Protein AF-A0AAJ6VJX5-F1 (afdb_monomer_lite)

Sequence (100 aa):
MGYSKNIASVTVFFISAFFHEYLVSVPLKTFKIWAFMGMMGQIPLSVLSKYVERQWGARWGNIVVWASLIIGQPLCIMMYYHDYVVTHFGETLLEDYSVV

Foldseek 3Di:
DDDDPLVVVLVVLQVVLVVQQVVLCVVLVDNDCLSSVLSNVVSVLLVVLVVCCVVVNDVSSVVSVVVSVVCGNVVSSVVSVVVSCCVPVVVVVCVVVVVD

Organism: NCBI:txid326594

Secondary structure (DSSP, 8-state):
----HHHHHHHHHHHHHHHHHHHHHHHHT---SHHHHHHHHHHHHHHHHHHHHHHH-HHHHHHHHHHHHHHHHHHHHHHHHHHHHHHHHHHHHHHHHH--

pLDDT: mean 79.22, std 9.64, range [49.81, 91.19]

Structure (mmCIF, N/CA/C/O backbone):
data_AF-A0AAJ6VJX5-F1
#
_entry.id   AF-A0AAJ6VJX5-F1
#
loop_
_atom_site.group_PDB
_atom_site.id
_atom_site.type_symbol
_atom_site.label_atom_id
_atom_site.label_alt_id
_atom_site.label_comp_id
_atom_site.label_asym_id
_atom_site.label_entity_id
_atom_site.label_seq_id
_atom_site.pdbx_PDB_ins_code
_atom_site.Cartn_x
_atom_site.Cartn_y
_atom_site.Cartn_z
_atom_site.occupancy
_atom_site.B_iso_or_equiv
_atom_site.auth_seq_id
_atom_site.auth_comp_id
_atom_site.auth_asym_id
_atom_site.auth_atom_id
_atom_site.pdbx_PDB_model_num
ATOM 1 N N . MET A 1 1 ? -6.975 -15.951 -29.192 1.00 49.81 1 MET A N 1
ATOM 2 C CA . MET A 1 1 ? -7.812 -14.885 -28.602 1.00 49.81 1 MET A CA 1
ATOM 3 C C . MET A 1 1 ? -7.458 -14.807 -27.131 1.00 49.81 1 MET A C 1
ATOM 5 O O . MET A 1 1 ? -7.605 -15.808 -26.446 1.00 49.81 1 MET A O 1
ATOM 9 N N . GLY A 1 2 ? -6.885 -13.700 -26.671 1.00 71.94 2 GLY A N 1
ATOM 10 C CA . GLY A 1 2 ? -6.440 -13.562 -25.286 1.00 71.94 2 GLY A CA 1
ATOM 11 C C . GLY A 1 2 ? -6.537 -12.110 -24.852 1.00 71.94 2 GLY A C 1
ATOM 12 O O . GLY A 1 2 ? -6.281 -11.209 -25.651 1.00 71.94 2 GLY A O 1
ATOM 13 N N . TYR A 1 3 ? -6.952 -11.893 -23.607 1.00 74.19 3 TYR A N 1
ATOM 14 C CA . TYR A 1 3 ? -6.986 -10.568 -23.000 1.00 74.19 3 TYR A CA 1
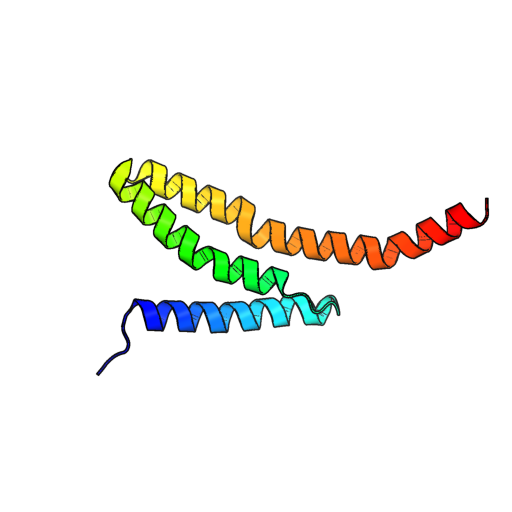ATOM 15 C C . TYR A 1 3 ? -5.579 -9.965 -22.941 1.00 74.19 3 TYR A C 1
ATOM 17 O O . TYR A 1 3 ? -4.584 -10.685 -22.826 1.00 74.19 3 TYR A O 1
ATOM 25 N N . SER A 1 4 ? -5.486 -8.632 -23.012 1.00 83.12 4 SER A N 1
ATOM 26 C CA . SER A 1 4 ? -4.196 -7.956 -22.874 1.00 83.12 4 SER A CA 1
ATOM 27 C C . SER A 1 4 ? -3.596 -8.263 -21.498 1.00 83.12 4 SER A C 1
ATOM 29 O O . SER A 1 4 ? -4.316 -8.358 -20.501 1.00 83.12 4 SER A O 1
ATOM 31 N N . LYS A 1 5 ? -2.267 -8.394 -21.427 1.00 81.75 5 LYS A N 1
ATOM 32 C CA . LYS A 1 5 ? -1.539 -8.666 -20.175 1.00 81.75 5 LYS A CA 1
ATOM 33 C C . LYS A 1 5 ? -1.913 -7.681 -19.059 1.00 81.75 5 LYS A C 1
ATOM 35 O O . LYS A 1 5 ? -1.988 -8.068 -17.898 1.00 81.75 5 LYS A O 1
ATOM 40 N N . ASN A 1 6 ? -2.190 -6.430 -19.425 1.00 82.50 6 ASN A N 1
ATOM 41 C CA . ASN A 1 6 ? -2.600 -5.392 -18.485 1.00 82.50 6 ASN A CA 1
ATOM 42 C C . ASN A 1 6 ? -4.012 -5.641 -17.954 1.00 82.50 6 ASN A C 1
ATOM 44 O O . ASN A 1 6 ? -4.210 -5.580 -16.747 1.00 82.50 6 ASN A O 1
ATOM 48 N N . ILE A 1 7 ? -4.967 -5.977 -18.828 1.00 85.94 7 ILE A N 1
ATOM 49 C CA . ILE A 1 7 ? -6.345 -6.286 -18.421 1.00 85.94 7 ILE A CA 1
ATOM 50 C C . ILE A 1 7 ? -6.351 -7.515 -17.509 1.00 85.94 7 ILE A C 1
ATOM 52 O O . ILE A 1 7 ? -6.901 -7.452 -16.418 1.00 85.94 7 ILE A O 1
ATOM 56 N N . ALA A 1 8 ? -5.657 -8.588 -17.898 1.00 87.44 8 ALA A N 1
ATOM 57 C CA . ALA A 1 8 ? -5.541 -9.791 -17.076 1.00 87.44 8 ALA A CA 1
ATOM 58 C C . ALA A 1 8 ? -4.920 -9.495 -15.698 1.00 87.44 8 ALA A C 1
ATOM 60 O O . ALA A 1 8 ? -5.433 -9.955 -14.681 1.00 87.44 8 ALA A O 1
ATOM 61 N N . SER A 1 9 ? -3.858 -8.683 -15.645 1.00 85.25 9 SER A N 1
ATOM 62 C CA . SER A 1 9 ? -3.231 -8.290 -14.380 1.00 85.25 9 SER A CA 1
ATOM 63 C C . SER A 1 9 ? -4.177 -7.468 -13.505 1.00 85.25 9 SER A C 1
ATOM 65 O O . SER A 1 9 ? -4.296 -7.755 -12.319 1.00 85.25 9 SER A O 1
ATOM 67 N N . VAL A 1 10 ? -4.868 -6.472 -14.066 1.00 87.00 10 VAL A N 1
ATOM 68 C CA . VAL A 1 10 ? -5.815 -5.640 -13.307 1.00 87.00 10 VAL A CA 1
ATOM 69 C C . VAL A 1 10 ? -6.967 -6.487 -12.769 1.00 87.00 10 VAL A C 1
ATOM 71 O O . VAL A 1 10 ? -7.306 -6.359 -11.598 1.00 87.00 10 VAL A O 1
ATOM 74 N N . THR A 1 11 ? -7.521 -7.399 -13.571 1.00 90.31 11 THR A N 1
ATOM 75 C CA . THR A 1 11 ? -8.600 -8.297 -13.135 1.00 90.31 11 THR A CA 1
ATOM 76 C C . THR A 1 11 ? -8.163 -9.212 -11.991 1.00 90.31 11 THR A C 1
ATOM 78 O O . THR A 1 11 ? -8.889 -9.339 -11.008 1.00 90.31 11 THR A O 1
ATOM 81 N N . VAL A 1 12 ? -6.975 -9.820 -12.073 1.00 90.06 12 VAL A N 1
ATOM 82 C CA . VAL A 1 12 ? -6.462 -10.694 -11.002 1.00 90.06 12 VAL A CA 1
ATOM 83 C C . VAL A 1 12 ? -6.225 -9.905 -9.713 1.00 90.06 12 VAL A C 1
ATOM 85 O O . VAL A 1 12 ? -6.622 -10.358 -8.640 1.00 90.06 12 VAL A O 1
ATOM 88 N N . PHE A 1 13 ? -5.634 -8.710 -9.807 1.00 89.25 13 PHE A N 1
ATOM 89 C CA . PHE A 1 13 ? -5.434 -7.849 -8.639 1.00 89.25 13 PHE A CA 1
ATOM 90 C C . PHE A 1 13 ? -6.755 -7.377 -8.032 1.00 89.25 13 PHE A C 1
ATOM 92 O O . PHE A 1 13 ? -6.880 -7.368 -6.813 1.00 89.25 13 PHE A O 1
ATOM 99 N N . PHE A 1 14 ? -7.749 -7.047 -8.855 1.00 90.19 14 PHE A N 1
ATOM 100 C CA . PHE A 1 14 ? -9.073 -6.649 -8.386 1.00 90.19 14 PHE A CA 1
ATOM 101 C C . PHE A 1 14 ? -9.766 -7.777 -7.609 1.00 90.19 14 PHE A C 1
ATOM 103 O O . PHE A 1 14 ? -10.242 -7.557 -6.496 1.00 90.19 14 PHE A O 1
ATOM 110 N N . ILE A 1 15 ? -9.774 -9.000 -8.155 1.00 91.19 15 ILE A N 1
ATOM 111 C CA . ILE A 1 15 ? -10.344 -10.172 -7.468 1.00 91.19 15 ILE A CA 1
ATOM 112 C C . ILE A 1 15 ? -9.590 -10.437 -6.157 1.00 91.19 15 ILE A C 1
ATOM 114 O O . ILE A 1 15 ? -10.208 -10.688 -5.125 1.00 91.19 15 ILE A O 1
ATOM 118 N N . SER A 1 16 ? -8.261 -10.330 -6.170 1.00 89.31 16 SER A N 1
ATOM 119 C CA . SER A 1 16 ? -7.437 -10.484 -4.968 1.00 89.31 16 SER A CA 1
ATOM 120 C C . SER A 1 16 ? -7.755 -9.420 -3.906 1.00 89.31 16 SER A C 1
ATOM 122 O O . SER A 1 16 ? -7.923 -9.750 -2.733 1.00 89.31 16 SER A O 1
ATOM 124 N N . ALA A 1 17 ? -7.908 -8.154 -4.309 1.00 87.06 17 ALA A N 1
ATOM 125 C CA . ALA A 1 17 ? -8.260 -7.046 -3.423 1.00 87.06 17 ALA A CA 1
ATOM 126 C C . ALA A 1 17 ? -9.624 -7.260 -2.755 1.00 87.06 17 ALA A C 1
ATOM 128 O O . ALA A 1 17 ? -9.757 -7.021 -1.556 1.00 87.06 17 ALA A O 1
ATOM 129 N N . PHE A 1 18 ? -10.602 -7.780 -3.503 1.00 88.38 18 PHE A N 1
ATOM 130 C CA . PHE A 1 18 ? -11.917 -8.135 -2.971 1.00 88.38 18 PHE A CA 1
ATOM 131 C C . PHE A 1 18 ? -11.823 -9.197 -1.866 1.00 88.38 18 PHE A C 1
ATOM 133 O O . PHE A 1 18 ? -12.357 -9.007 -0.775 1.00 88.38 18 PHE A O 1
ATOM 140 N N . PHE A 1 19 ? -11.099 -10.296 -2.108 1.00 88.25 19 PHE A N 1
ATOM 141 C CA . PHE A 1 19 ? -10.912 -11.329 -1.085 1.00 88.25 19 PHE A CA 1
ATOM 142 C C . PHE A 1 19 ? -10.107 -10.828 0.116 1.00 88.25 19 PHE 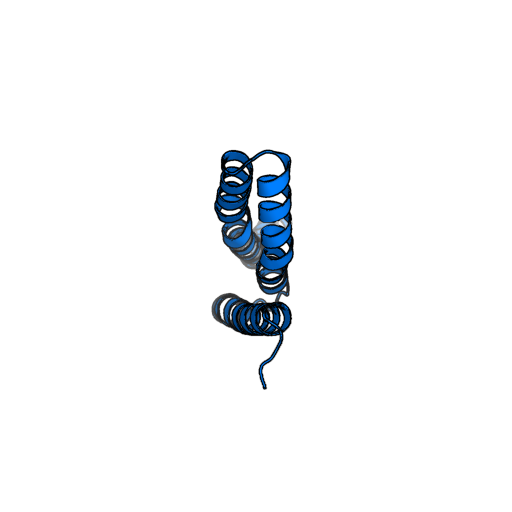A C 1
ATOM 144 O O . PHE A 1 19 ? -10.380 -11.238 1.242 1.00 88.25 19 PHE A O 1
ATOM 151 N N . HIS A 1 20 ? -9.138 -9.938 -0.099 1.00 84.12 20 HIS A N 1
ATOM 152 C CA . HIS A 1 20 ? -8.359 -9.364 0.990 1.00 84.12 20 HIS A CA 1
ATOM 153 C C . HIS A 1 20 ? -9.218 -8.476 1.895 1.00 84.12 20 HIS A C 1
ATOM 155 O O . HIS A 1 20 ? -9.172 -8.637 3.113 1.00 84.12 20 HIS A O 1
ATOM 161 N N . GLU A 1 21 ? -10.062 -7.610 1.324 1.00 83.69 21 GLU A N 1
ATOM 162 C CA . GLU A 1 21 ? -11.028 -6.837 2.111 1.00 83.69 21 GLU A CA 1
ATOM 163 C C . GLU A 1 21 ? -12.028 -7.755 2.819 1.00 83.69 21 GLU A C 1
ATOM 165 O O . GLU A 1 21 ? -12.282 -7.560 4.004 1.00 83.69 21 GLU A O 1
ATOM 170 N N . TYR A 1 22 ? -12.543 -8.794 2.156 1.00 84.62 22 TYR A N 1
ATOM 171 C CA . TYR A 1 22 ? -13.457 -9.754 2.782 1.00 84.62 22 TYR A CA 1
ATOM 172 C C . TYR A 1 22 ? -12.824 -10.449 3.999 1.00 84.62 22 TYR A C 1
ATOM 174 O O . TYR A 1 22 ? -13.403 -10.458 5.083 1.00 84.62 22 TYR A O 1
ATOM 182 N N . LEU A 1 23 ? -11.604 -10.975 3.857 1.00 82.94 23 LEU A N 1
ATOM 183 C CA . LEU A 1 23 ? -10.903 -11.658 4.948 1.00 82.94 23 LEU A CA 1
ATOM 184 C C . LEU A 1 23 ? -10.511 -10.726 6.100 1.00 82.94 23 LEU A C 1
ATOM 186 O O . LEU A 1 23 ? -10.401 -11.202 7.224 1.00 82.94 23 LEU A O 1
ATOM 190 N N . VAL A 1 24 ? -10.292 -9.433 5.845 1.00 79.50 24 VAL A N 1
ATOM 191 C CA . VAL A 1 24 ? -9.959 -8.446 6.887 1.00 79.50 24 VAL A CA 1
ATOM 192 C C . VAL A 1 24 ? -11.221 -7.901 7.567 1.00 79.50 24 VAL A C 1
ATOM 194 O O . VAL A 1 24 ? -11.269 -7.805 8.791 1.00 79.50 24 VAL A O 1
ATOM 197 N N . SER A 1 25 ? -12.265 -7.582 6.800 1.00 77.56 25 SER A N 1
ATOM 198 C CA . SER A 1 25 ? -13.504 -6.970 7.306 1.00 77.56 25 SER A CA 1
ATOM 199 C C . SER A 1 25 ? -14.383 -7.935 8.101 1.00 77.56 25 SER A C 1
ATOM 201 O O . SER A 1 25 ? -14.973 -7.528 9.098 1.00 77.56 25 SER A O 1
ATOM 203 N N . VAL A 1 26 ? -14.452 -9.215 7.718 1.00 80.62 26 VAL A N 1
ATOM 204 C CA . VAL A 1 26 ? -15.263 -10.229 8.417 1.00 80.62 26 VAL A CA 1
ATOM 205 C C . VAL A 1 26 ? -14.849 -10.430 9.885 1.00 80.62 26 VAL A C 1
ATOM 207 O O . VAL A 1 26 ? -15.725 -10.337 10.747 1.00 80.62 26 VAL A O 1
ATOM 210 N N . PRO A 1 27 ? -13.568 -10.682 10.226 1.00 74.44 27 PRO A N 1
ATOM 211 C CA . PRO A 1 27 ? -13.155 -10.854 11.620 1.00 74.44 27 PRO A CA 1
ATOM 212 C C . PRO A 1 27 ? -13.247 -9.557 12.430 1.00 74.44 27 PRO A C 1
ATOM 214 O O . PRO A 1 27 ? -13.564 -9.612 13.615 1.00 74.44 27 PRO A O 1
ATOM 217 N N . LEU A 1 28 ? -13.012 -8.397 11.806 1.00 68.62 28 LEU A N 1
ATOM 218 C CA . LEU A 1 28 ? -13.051 -7.095 12.482 1.00 68.62 28 LEU A CA 1
ATOM 219 C C . LEU A 1 28 ? -14.460 -6.486 12.561 1.00 68.62 28 LEU A C 1
ATOM 221 O O . LEU A 1 28 ? -14.653 -5.506 13.273 1.00 68.62 28 LEU A O 1
ATOM 225 N N . LYS A 1 29 ? -15.439 -7.038 11.828 1.00 69.12 29 LYS A N 1
ATOM 226 C CA . LYS A 1 29 ? -16.796 -6.487 11.633 1.00 69.12 29 LYS A CA 1
ATOM 227 C C . LYS A 1 29 ? -16.827 -5.019 11.172 1.00 69.12 29 LYS A C 1
ATOM 229 O O . LYS A 1 29 ? -17.860 -4.362 11.279 1.00 69.12 29 LYS A O 1
ATOM 234 N N . THR A 1 30 ? -15.728 -4.504 10.625 1.00 67.56 30 THR A N 1
ATOM 235 C CA . THR A 1 30 ? -15.619 -3.140 10.101 1.00 67.56 30 THR A CA 1
ATOM 236 C C . THR A 1 30 ? -15.480 -3.189 8.583 1.00 67.56 30 THR A C 1
ATOM 238 O O . THR A 1 30 ? -14.453 -3.581 8.027 1.00 67.56 30 THR A O 1
ATOM 241 N N . PHE A 1 31 ? -16.542 -2.794 7.879 1.00 64.25 31 PHE A N 1
ATOM 242 C CA . PHE A 1 31 ? -16.501 -2.649 6.425 1.00 64.25 31 PHE A CA 1
ATOM 243 C C . PHE A 1 31 ? -15.879 -1.305 6.077 1.00 64.25 31 PHE A C 1
ATOM 245 O O . PHE A 1 31 ? -16.500 -0.249 6.202 1.00 64.25 31 PHE A O 1
ATOM 252 N N . LYS A 1 32 ? -14.618 -1.351 5.668 1.00 65.62 32 LYS A N 1
ATOM 253 C CA . LYS A 1 32 ? -13.849 -0.187 5.248 1.00 65.62 32 LYS A CA 1
ATOM 254 C C . LYS A 1 32 ? -13.209 -0.510 3.896 1.00 65.62 32 LYS A C 1
ATOM 256 O O . LYS A 1 32 ? -12.746 -1.620 3.702 1.00 65.62 32 LYS A O 1
ATOM 261 N N . ILE A 1 33 ? -13.156 0.469 2.991 1.00 74.31 33 ILE A N 1
ATOM 262 C CA . ILE A 1 33 ? -12.599 0.330 1.623 1.00 74.31 33 ILE A CA 1
ATOM 263 C C . ILE A 1 33 ? -11.057 0.491 1.612 1.00 74.31 33 ILE A C 1
ATOM 265 O O . ILE A 1 33 ? -10.387 0.416 0.582 1.00 74.31 33 ILE A O 1
ATOM 269 N N . TRP A 1 34 ? -10.449 0.712 2.781 1.00 75.81 34 TRP A N 1
ATOM 270 C CA . TRP A 1 34 ? -9.027 1.030 2.921 1.00 75.81 34 TRP A CA 1
ATOM 271 C C . TRP A 1 34 ? -8.106 -0.125 2.498 1.00 75.81 34 TRP A C 1
ATOM 273 O O . TRP A 1 34 ? -7.121 0.114 1.798 1.00 75.81 34 TRP A O 1
ATOM 283 N N . ALA A 1 35 ? -8.430 -1.372 2.859 1.00 77.62 35 ALA A N 1
ATOM 284 C CA . ALA A 1 35 ? -7.630 -2.542 2.477 1.00 77.62 35 ALA A CA 1
ATOM 285 C C . ALA A 1 35 ? -7.649 -2.785 0.956 1.00 77.62 35 ALA A C 1
ATOM 287 O O . ALA A 1 35 ? -6.614 -3.074 0.348 1.00 77.62 35 ALA A O 1
ATOM 288 N N . PHE A 1 36 ? -8.809 -2.593 0.325 1.00 81.38 36 PHE A N 1
ATOM 289 C CA . PHE A 1 36 ? -8.959 -2.677 -1.125 1.00 81.38 36 PHE A CA 1
ATOM 290 C C . PHE A 1 36 ? -8.178 -1.580 -1.850 1.00 81.38 36 PHE A C 1
ATOM 292 O O . PHE A 1 36 ? -7.450 -1.873 -2.801 1.00 81.38 36 PHE A O 1
ATOM 299 N N . MET A 1 37 ? -8.245 -0.335 -1.368 1.00 82.00 37 MET A N 1
ATOM 300 C CA . MET A 1 37 ? -7.451 0.767 -1.924 1.00 82.00 37 MET A CA 1
ATOM 301 C C . MET A 1 37 ? -5.944 0.513 -1.790 1.00 82.00 37 MET A C 1
ATOM 303 O O . MET A 1 37 ? -5.200 0.774 -2.736 1.00 82.00 37 MET A O 1
ATOM 307 N N . GLY A 1 38 ? -5.494 -0.064 -0.671 1.00 82.38 38 GLY A N 1
ATOM 308 C CA . GLY A 1 38 ? -4.096 -0.463 -0.476 1.00 82.38 38 GLY A CA 1
ATOM 309 C C . GLY A 1 38 ? -3.622 -1.504 -1.497 1.00 82.38 38 GLY A C 1
ATOM 310 O O . GLY A 1 38 ? -2.555 -1.351 -2.094 1.00 82.38 38 GLY A O 1
ATOM 311 N N . MET A 1 39 ? -4.439 -2.526 -1.763 1.00 83.75 39 MET A N 1
ATOM 312 C CA . MET A 1 39 ? -4.157 -3.557 -2.773 1.00 83.75 39 MET A CA 1
ATOM 313 C C . MET A 1 39 ? -4.159 -2.996 -4.198 1.00 83.75 39 MET A C 1
ATOM 315 O O . MET A 1 39 ? -3.247 -3.273 -4.977 1.00 83.75 39 MET A O 1
ATOM 319 N N . MET A 1 40 ? -5.141 -2.161 -4.538 1.00 85.38 40 MET A N 1
ATOM 320 C CA . MET A 1 40 ? -5.203 -1.511 -5.850 1.00 85.38 40 MET A CA 1
ATOM 321 C C . MET A 1 40 ? -4.034 -0.543 -6.066 1.00 85.38 40 MET A C 1
ATOM 323 O O . MET A 1 40 ? -3.527 -0.440 -7.183 1.00 85.38 40 MET A O 1
ATOM 327 N N . GLY A 1 41 ? -3.544 0.098 -4.999 1.00 84.50 41 GLY A N 1
ATOM 328 C CA . GLY A 1 41 ? -2.351 0.947 -5.004 1.00 84.50 41 GLY A CA 1
ATOM 329 C C . GLY A 1 41 ? -1.051 0.216 -5.364 1.00 84.50 41 GLY A C 1
ATOM 330 O O . GLY A 1 41 ? -0.104 0.850 -5.832 1.00 84.50 41 GLY A O 1
ATOM 331 N N . GLN A 1 42 ? -0.996 -1.115 -5.256 1.00 84.19 42 GLN A N 1
ATOM 332 C CA . GLN A 1 42 ? 0.181 -1.885 -5.677 1.00 84.19 42 GLN A CA 1
ATOM 333 C C . GLN A 1 42 ? 0.390 -1.876 -7.198 1.00 84.19 42 GLN A C 1
ATOM 335 O O . GLN A 1 42 ? 1.530 -1.914 -7.664 1.00 84.19 42 GLN A O 1
ATOM 340 N N . ILE A 1 43 ? -0.685 -1.779 -7.988 1.00 85.50 43 ILE A N 1
ATOM 341 C CA . ILE A 1 43 ? -0.611 -1.731 -9.456 1.00 85.50 43 ILE A CA 1
ATOM 342 C C . ILE A 1 43 ? 0.180 -0.496 -9.940 1.00 85.50 43 ILE A C 1
ATOM 344 O O . ILE A 1 43 ? 1.165 -0.681 -10.665 1.00 85.50 43 ILE A O 1
ATOM 348 N N . PRO A 1 44 ? -0.166 0.753 -9.554 1.00 85.44 44 PRO A N 1
ATOM 349 C CA . PRO A 1 44 ? 0.606 1.929 -9.946 1.00 85.44 44 PRO A CA 1
ATOM 350 C C . PRO A 1 44 ? 2.014 1.931 -9.340 1.00 85.44 44 PRO A C 1
ATOM 352 O O . PRO A 1 44 ? 2.952 2.329 -10.028 1.00 85.44 44 PRO A O 1
ATOM 355 N N . LEU A 1 45 ? 2.201 1.417 -8.117 1.00 84.44 45 LEU A N 1
ATOM 356 C CA . LEU A 1 45 ? 3.532 1.248 -7.516 1.00 84.44 45 LEU A CA 1
ATOM 357 C C . LEU A 1 45 ? 4.428 0.312 -8.340 1.00 84.44 45 LEU A C 1
ATOM 359 O O . LEU A 1 45 ? 5.609 0.601 -8.523 1.00 84.44 45 LEU A O 1
ATOM 363 N N . SER A 1 46 ? 3.879 -0.769 -8.900 1.00 84.12 46 SER A N 1
ATOM 364 C CA . SER A 1 46 ? 4.625 -1.681 -9.778 1.00 84.12 46 SER A CA 1
ATOM 365 C C . SER A 1 46 ? 5.046 -1.006 -11.088 1.00 84.12 46 SER A C 1
ATOM 367 O O . SER A 1 46 ? 6.166 -1.205 -11.567 1.00 84.12 46 SER A O 1
ATOM 369 N N . VAL A 1 47 ? 4.179 -0.166 -11.661 1.00 86.88 47 VAL A N 1
ATOM 370 C CA . VAL A 1 47 ? 4.512 0.632 -12.852 1.00 86.88 47 VAL A CA 1
ATOM 371 C C . VAL A 1 47 ? 5.583 1.672 -12.524 1.00 86.88 47 VAL A C 1
ATOM 373 O O . VAL A 1 47 ? 6.545 1.812 -13.280 1.00 86.88 47 VAL A O 1
ATOM 376 N N . LEU A 1 48 ? 5.460 2.350 -11.381 1.00 87.06 48 LEU A N 1
ATOM 377 C CA . LEU A 1 48 ? 6.437 3.327 -10.909 1.00 87.06 48 LEU A CA 1
ATOM 378 C C . LEU A 1 48 ? 7.798 2.679 -10.644 1.00 87.06 48 LEU A C 1
ATOM 380 O O . LEU A 1 48 ? 8.813 3.214 -11.076 1.00 87.06 48 LEU A O 1
ATOM 384 N N . SER A 1 49 ? 7.830 1.510 -10.003 1.00 86.31 49 SER A N 1
ATOM 385 C CA . SER A 1 49 ? 9.064 0.756 -9.776 1.00 86.31 49 SER A CA 1
ATOM 386 C C . SER A 1 49 ? 9.771 0.443 -11.096 1.00 86.31 49 SER A C 1
ATOM 388 O O . SER A 1 49 ? 10.953 0.746 -11.226 1.00 86.31 49 SER A O 1
ATOM 390 N N . LYS A 1 50 ? 9.046 -0.036 -12.118 1.00 85.56 50 LYS A N 1
ATOM 391 C CA . LYS A 1 50 ? 9.611 -0.274 -13.461 1.00 85.56 50 LYS A CA 1
ATOM 392 C C . LYS A 1 50 ? 10.084 1.005 -14.147 1.00 85.56 50 LYS A C 1
ATOM 394 O O . LYS A 1 50 ? 11.079 0.991 -14.869 1.00 85.56 50 LYS A O 1
ATOM 399 N N . TYR A 1 51 ? 9.372 2.111 -13.951 1.00 89.00 51 TYR A N 1
ATOM 400 C CA . TYR A 1 51 ? 9.789 3.411 -14.468 1.00 89.00 51 TYR A CA 1
ATOM 401 C C . TYR A 1 51 ? 11.110 3.862 -13.826 1.00 89.00 51 TYR A C 1
ATOM 403 O O . TYR A 1 51 ? 12.050 4.219 -14.534 1.00 89.00 51 TYR A O 1
ATOM 411 N N . VAL A 1 52 ? 11.209 3.764 -12.498 1.00 88.19 52 VAL A N 1
ATOM 412 C CA . VAL A 1 52 ? 12.418 4.074 -11.721 1.00 88.19 52 VAL A CA 1
ATOM 413 C C . VAL A 1 52 ? 13.573 3.146 -12.102 1.00 88.19 52 VAL A C 1
ATOM 415 O O . VAL A 1 52 ? 14.695 3.612 -12.282 1.00 88.19 52 VAL A O 1
ATOM 418 N N . GLU A 1 53 ? 13.298 1.856 -12.295 1.00 89.25 53 GLU A N 1
ATOM 419 C CA . GLU A 1 53 ? 14.267 0.857 -12.749 1.00 89.25 53 GLU A CA 1
ATOM 420 C C . GLU A 1 53 ? 14.895 1.246 -14.092 1.00 89.25 53 GLU A C 1
ATOM 422 O O . GLU A 1 53 ? 16.107 1.143 -14.276 1.00 89.25 53 GLU A O 1
ATOM 427 N N . ARG A 1 54 ? 14.074 1.743 -15.024 1.00 87.38 54 ARG A N 1
ATOM 428 C CA . ARG A 1 54 ? 14.518 2.140 -16.363 1.00 87.38 54 ARG A CA 1
ATOM 429 C C . ARG A 1 54 ? 15.291 3.461 -16.375 1.00 87.38 54 ARG A C 1
ATOM 431 O O . ARG A 1 54 ? 16.148 3.631 -17.235 1.00 87.38 54 ARG A O 1
ATOM 438 N N . GLN A 1 55 ? 14.984 4.381 -15.460 1.00 89.62 55 GLN A N 1
ATOM 439 C CA . GLN A 1 55 ? 15.623 5.701 -15.381 1.00 89.62 55 GLN A CA 1
ATOM 440 C C . GLN A 1 55 ? 16.918 5.692 -14.556 1.00 89.62 55 GLN A C 1
ATOM 442 O O . GLN A 1 55 ? 17.931 6.231 -14.992 1.00 89.62 55 GLN A O 1
ATOM 447 N N . TRP A 1 56 ? 16.903 5.067 -13.376 1.00 84.38 56 TRP A N 1
ATOM 448 C CA . TRP A 1 56 ? 18.014 5.097 -12.413 1.00 84.38 56 TRP A CA 1
ATOM 449 C C . TRP A 1 56 ? 18.714 3.743 -12.230 1.00 84.38 56 TRP A C 1
ATOM 451 O O . TRP A 1 56 ? 19.705 3.645 -11.504 1.00 84.38 56 TRP A O 1
ATOM 461 N N . GLY A 1 57 ? 18.238 2.696 -12.905 1.00 88.94 57 GLY A N 1
ATOM 462 C CA . GLY A 1 57 ? 18.819 1.356 -12.888 1.00 88.94 57 GLY A CA 1
ATOM 463 C C . GLY A 1 57 ? 18.154 0.394 -11.898 1.00 88.94 57 GLY A C 1
ATOM 464 O O . GLY A 1 57 ? 17.407 0.777 -10.994 1.00 88.94 57 GLY A O 1
ATOM 465 N N . ALA A 1 58 ? 18.489 -0.893 -12.043 1.00 86.75 58 ALA A N 1
ATOM 466 C CA . ALA A 1 58 ? 17.860 -2.011 -11.331 1.00 86.75 58 ALA A CA 1
ATOM 467 C C . ALA A 1 58 ? 17.857 -1.886 -9.795 1.00 86.75 58 ALA A C 1
ATOM 469 O O . ALA A 1 58 ? 16.915 -2.313 -9.127 1.00 86.75 58 ALA A O 1
ATOM 470 N N . ARG A 1 59 ? 18.894 -1.265 -9.216 1.00 90.00 59 ARG A N 1
ATOM 471 C CA . ARG A 1 59 ? 19.014 -1.079 -7.759 1.00 90.00 59 ARG A CA 1
ATOM 472 C C . ARG A 1 59 ? 17.905 -0.192 -7.197 1.00 90.00 59 ARG A C 1
ATOM 474 O O . ARG A 1 59 ? 17.331 -0.528 -6.168 1.00 90.00 59 ARG A O 1
ATOM 481 N N . TRP A 1 60 ? 17.583 0.901 -7.884 1.00 88.50 60 TRP A N 1
ATOM 482 C CA . TRP A 1 60 ? 16.550 1.835 -7.443 1.00 88.50 60 TRP A CA 1
ATOM 483 C C . TRP A 1 60 ? 15.149 1.247 -7.595 1.00 88.50 60 TRP A C 1
ATOM 485 O O . TRP A 1 60 ? 14.333 1.390 -6.687 1.00 88.50 60 TRP A O 1
ATOM 495 N N . GLY A 1 61 ? 14.900 0.505 -8.679 1.00 85.25 61 GLY A N 1
ATOM 496 C CA . GLY A 1 61 ? 13.661 -0.263 -8.837 1.00 85.25 61 GLY A CA 1
ATOM 497 C C . GLY A 1 61 ? 13.443 -1.240 -7.677 1.00 85.25 61 GLY A C 1
ATOM 498 O O . GLY A 1 61 ? 12.356 -1.272 -7.100 1.00 85.25 61 GLY A O 1
ATOM 499 N N . ASN A 1 62 ? 14.499 -1.957 -7.270 1.00 88.94 62 ASN A N 1
ATOM 500 C CA . ASN A 1 62 ? 14.453 -2.889 -6.142 1.00 88.94 62 ASN A CA 1
ATOM 501 C C . ASN A 1 62 ? 14.172 -2.171 -4.809 1.00 88.94 62 ASN A C 1
ATOM 503 O O . ASN A 1 62 ? 13.304 -2.602 -4.057 1.00 88.94 62 ASN A O 1
ATOM 507 N N . ILE A 1 63 ? 14.836 -1.041 -4.533 1.00 89.50 63 ILE A N 1
ATOM 508 C CA . ILE A 1 63 ? 14.581 -0.236 -3.322 1.00 89.50 63 ILE A CA 1
ATOM 509 C C . ILE A 1 63 ? 13.105 0.176 -3.233 1.00 89.50 63 ILE A C 1
ATOM 511 O O . ILE A 1 63 ? 12.503 0.046 -2.170 1.00 89.50 63 ILE A O 1
ATOM 515 N N . VAL A 1 64 ? 12.501 0.612 -4.344 1.00 87.44 64 VAL A N 1
ATOM 516 C CA . VAL A 1 64 ? 11.076 0.985 -4.383 1.00 87.44 64 VAL A CA 1
ATOM 517 C C . VAL A 1 64 ? 10.174 -0.212 -4.071 1.00 87.44 64 VAL A C 1
ATOM 519 O O . VAL A 1 64 ? 9.217 -0.061 -3.312 1.00 87.44 64 VAL A O 1
ATOM 522 N N . VAL A 1 65 ? 10.488 -1.407 -4.588 1.00 86.44 65 VAL A N 1
ATOM 523 C CA . VAL A 1 65 ? 9.732 -2.632 -4.267 1.00 86.44 65 VAL A CA 1
ATOM 524 C C . VAL A 1 65 ? 9.814 -2.936 -2.773 1.00 86.44 65 VAL A C 1
ATOM 526 O O . VAL A 1 65 ? 8.776 -3.068 -2.127 1.00 86.44 65 VAL A O 1
ATOM 529 N N . TRP A 1 66 ? 11.018 -2.981 -2.202 1.00 88.44 66 TRP A N 1
ATOM 530 C CA . TRP A 1 66 ? 11.203 -3.272 -0.777 1.00 88.44 66 TRP A CA 1
ATOM 531 C C . TRP A 1 66 ? 10.528 -2.238 0.125 1.00 88.44 66 TRP A C 1
ATOM 533 O O . TRP A 1 66 ? 9.834 -2.613 1.069 1.00 88.44 66 TRP A O 1
ATOM 543 N N . ALA A 1 67 ? 10.647 -0.949 -0.200 1.00 87.12 67 ALA A N 1
ATOM 544 C CA . ALA A 1 67 ? 9.958 0.112 0.528 1.00 87.12 67 ALA A CA 1
ATOM 545 C C . ALA A 1 67 ? 8.431 -0.062 0.464 1.00 87.12 67 ALA A C 1
ATOM 547 O O . ALA A 1 67 ? 7.752 0.040 1.485 1.00 87.12 67 ALA A O 1
ATOM 548 N N . SER A 1 68 ? 7.889 -0.395 -0.712 1.00 83.31 68 SER A N 1
ATOM 549 C CA . SER A 1 68 ? 6.450 -0.608 -0.896 1.00 83.31 68 SER A CA 1
ATOM 550 C C . SER A 1 68 ? 5.911 -1.823 -0.132 1.00 83.31 68 SER A C 1
ATOM 552 O O . SER A 1 68 ? 4.779 -1.780 0.343 1.00 83.31 68 SER A O 1
ATOM 554 N N . LEU A 1 69 ? 6.718 -2.877 0.041 1.00 83.31 69 LEU A N 1
ATOM 555 C CA . LEU A 1 69 ? 6.342 -4.073 0.802 1.00 83.31 69 LEU A CA 1
ATOM 556 C C . LEU A 1 69 ? 6.299 -3.809 2.309 1.00 83.31 69 LEU A C 1
ATOM 558 O O . LEU A 1 69 ? 5.392 -4.287 2.985 1.00 83.31 69 LEU A O 1
ATOM 562 N N . ILE A 1 70 ? 7.253 -3.033 2.825 1.00 84.75 70 ILE A N 1
ATOM 563 C CA . ILE A 1 70 ? 7.313 -2.682 4.250 1.00 84.75 70 ILE A CA 1
ATOM 564 C C . ILE A 1 70 ? 6.176 -1.718 4.611 1.00 84.75 70 ILE A C 1
ATOM 566 O O . ILE A 1 70 ? 5.549 -1.860 5.658 1.00 84.75 70 ILE A O 1
ATOM 570 N N . ILE A 1 71 ? 5.900 -0.746 3.739 1.00 82.00 71 ILE A N 1
ATOM 571 C CA . ILE A 1 71 ? 4.961 0.347 4.016 1.00 82.00 71 ILE A CA 1
ATOM 572 C C . ILE A 1 71 ? 3.526 -0.021 3.615 1.00 82.00 71 ILE A C 1
ATOM 574 O O . ILE A 1 71 ? 2.604 0.280 4.351 1.00 82.00 71 ILE A O 1
ATOM 578 N N . GLY A 1 72 ? 3.289 -0.661 2.471 1.00 79.81 72 GLY A N 1
ATOM 579 C CA . GLY A 1 72 ? 1.946 -0.752 1.881 1.00 79.81 72 GLY A CA 1
ATOM 580 C C . GLY A 1 72 ? 0.948 -1.603 2.676 1.00 79.81 72 GLY A C 1
ATOM 581 O O . GLY A 1 72 ? 0.120 -1.090 3.426 1.00 79.81 72 GLY A O 1
ATOM 582 N N . GLN A 1 73 ? 0.994 -2.922 2.478 1.00 75.44 73 GLN A N 1
ATOM 583 C CA . GLN A 1 73 ? 0.033 -3.854 3.088 1.00 75.44 73 GLN A CA 1
ATOM 584 C C . GLN A 1 73 ? 0.062 -3.856 4.629 1.00 75.44 73 GLN A C 1
ATOM 586 O O . GLN A 1 73 ? -1.018 -3.821 5.227 1.00 75.44 73 GLN A O 1
ATOM 591 N N . PRO A 1 74 ? 1.234 -3.845 5.301 1.00 79.00 74 PRO A N 1
ATOM 592 C CA . PRO A 1 74 ? 1.286 -3.848 6.761 1.00 79.00 74 PRO A CA 1
ATOM 593 C C . PRO A 1 74 ? 0.668 -2.596 7.392 1.00 79.00 74 PRO A C 1
ATOM 595 O O . PRO A 1 74 ? -0.058 -2.720 8.378 1.00 79.00 74 PRO A O 1
ATOM 598 N N . LEU A 1 75 ? 0.885 -1.399 6.823 1.00 79.12 75 LEU A N 1
ATOM 599 C CA . LEU A 1 75 ? 0.272 -0.179 7.365 1.00 79.12 75 LEU A CA 1
ATOM 600 C C . LEU A 1 75 ? -1.244 -0.171 7.194 1.00 79.12 75 LEU A C 1
ATOM 602 O O . LEU A 1 75 ? -1.937 0.284 8.101 1.00 79.12 75 LEU A O 1
ATOM 606 N N . CYS A 1 76 ? -1.774 -0.698 6.085 1.00 76.69 76 CYS A N 1
ATOM 607 C CA . CYS A 1 76 ? -3.221 -0.843 5.928 1.00 76.69 76 CYS A CA 1
ATOM 608 C C . CYS A 1 76 ? -3.812 -1.702 7.052 1.00 76.69 76 CYS A C 1
ATOM 610 O O . CYS A 1 76 ? -4.792 -1.295 7.667 1.00 76.69 76 CYS A O 1
ATOM 612 N N . ILE A 1 77 ? -3.195 -2.840 7.383 1.00 76.12 77 ILE A N 1
ATOM 613 C CA . ILE A 1 77 ? -3.665 -3.703 8.479 1.00 76.12 77 ILE A CA 1
ATOM 614 C C . ILE A 1 77 ? -3.551 -2.985 9.833 1.00 76.12 77 ILE A C 1
ATOM 616 O O . ILE A 1 77 ? -4.491 -3.013 10.627 1.00 76.12 77 ILE A O 1
ATOM 620 N N . MET A 1 78 ? -2.440 -2.286 10.080 1.00 78.56 78 MET A N 1
ATOM 621 C CA . MET A 1 78 ? -2.248 -1.500 11.306 1.00 78.56 78 MET A CA 1
ATOM 622 C C . MET A 1 78 ? -3.294 -0.392 11.455 1.00 78.56 78 MET A C 1
ATOM 624 O O . MET A 1 78 ? -3.775 -0.155 12.560 1.00 78.56 78 MET A O 1
ATOM 628 N N . MET A 1 79 ? -3.688 0.259 10.359 1.00 77.56 79 MET A N 1
ATOM 629 C CA . MET A 1 79 ? -4.734 1.281 10.368 1.00 77.56 79 MET A CA 1
ATOM 630 C C . MET A 1 79 ? -6.095 0.694 10.765 1.00 77.56 79 MET A C 1
ATOM 632 O O . MET A 1 79 ? -6.805 1.311 11.556 1.00 77.56 79 MET A O 1
ATOM 636 N N . TYR A 1 80 ? -6.438 -0.509 10.289 1.00 73.44 80 TYR A N 1
ATOM 637 C CA . TYR A 1 80 ? -7.655 -1.209 10.730 1.00 73.44 80 TYR A CA 1
ATOM 638 C C . TYR A 1 80 ? -7.600 -1.584 12.201 1.00 73.44 80 TYR A C 1
ATOM 640 O O . TYR A 1 80 ? -8.586 -1.414 12.911 1.00 73.44 80 TYR A O 1
ATOM 648 N N . TYR A 1 81 ? -6.456 -2.087 12.660 1.00 74.12 81 TYR A N 1
ATOM 649 C CA . TYR A 1 81 ? -6.282 -2.431 14.063 1.00 74.12 81 TYR A CA 1
ATOM 650 C C . TYR A 1 81 ? -6.419 -1.196 14.962 1.00 74.12 81 TYR A C 1
ATOM 652 O O . TYR A 1 81 ? -7.143 -1.230 15.951 1.00 74.12 81 TYR A O 1
ATOM 660 N N . HIS A 1 82 ? -5.784 -0.084 14.589 1.00 76.88 82 HIS A N 1
ATOM 661 C CA . HIS A 1 82 ? -5.900 1.182 15.308 1.00 76.88 82 HIS A CA 1
ATOM 662 C C . HIS A 1 82 ? -7.352 1.676 15.358 1.00 76.88 82 HIS A C 1
ATOM 664 O O . HIS A 1 82 ? -7.839 2.039 16.422 1.00 76.88 82 HIS A O 1
ATOM 670 N N . ASP A 1 83 ? -8.065 1.654 14.231 1.00 75.50 83 ASP A N 1
ATOM 671 C CA . ASP A 1 83 ? -9.474 2.056 14.156 1.00 75.50 83 ASP A CA 1
ATOM 672 C C . ASP A 1 83 ? -10.391 1.152 14.998 1.00 75.50 83 ASP A C 1
ATOM 674 O O . ASP A 1 83 ? -11.276 1.640 15.702 1.00 75.50 83 ASP A O 1
ATOM 678 N N . TYR A 1 84 ? -10.131 -0.157 15.005 1.00 73.12 84 TYR A N 1
ATOM 679 C CA . TYR A 1 84 ? -10.823 -1.114 15.868 1.00 73.12 84 TYR A CA 1
ATOM 680 C C . TYR A 1 84 ? -10.577 -0.827 17.357 1.00 73.12 84 TYR A C 1
ATOM 682 O O . TYR A 1 84 ? -11.521 -0.804 18.146 1.00 73.12 84 TYR A O 1
ATOM 690 N N . VAL A 1 85 ? -9.326 -0.561 17.748 1.00 76.31 85 VAL A N 1
ATOM 691 C CA . VAL A 1 85 ? -8.974 -0.231 19.137 1.00 76.31 85 VAL A CA 1
ATOM 692 C C . VAL A 1 85 ? -9.603 1.093 19.565 1.00 76.31 85 VAL A C 1
ATOM 694 O O . VAL A 1 85 ? -10.180 1.162 20.643 1.00 76.31 85 VAL A O 1
ATOM 697 N N . VAL A 1 86 ? -9.547 2.129 18.727 1.00 76.19 86 VAL A N 1
ATOM 698 C CA . VAL A 1 86 ? -10.161 3.432 19.031 1.00 76.19 86 VAL A CA 1
ATOM 699 C C . VAL A 1 86 ? -11.672 3.304 19.198 1.00 76.19 86 VAL A C 1
ATOM 701 O O . VAL A 1 86 ? -12.223 3.877 20.129 1.00 76.19 86 VAL A O 1
ATOM 704 N N . THR A 1 87 ? -12.344 2.531 18.345 1.00 71.69 87 THR A N 1
ATOM 705 C CA . THR A 1 87 ? -13.800 2.348 18.446 1.00 71.69 87 THR A CA 1
ATOM 706 C C . THR A 1 87 ? -14.221 1.502 19.649 1.00 71.69 87 THR A C 1
ATOM 708 O O . THR A 1 87 ? -15.212 1.836 20.280 1.00 71.69 87 THR A O 1
ATOM 711 N N . HIS A 1 88 ? -13.478 0.449 20.006 1.00 69.94 88 HIS A N 1
ATOM 712 C CA . HIS A 1 88 ? -13.872 -0.452 21.102 1.00 69.94 88 HIS A CA 1
ATOM 713 C C . HIS A 1 88 ? -13.350 -0.038 22.482 1.00 69.94 88 HIS A C 1
ATOM 715 O O . HIS A 1 88 ? -14.003 -0.324 23.477 1.00 69.94 88 HIS A O 1
ATOM 721 N N . PHE A 1 89 ? -12.179 0.600 22.560 1.00 68.25 89 PHE A N 1
ATOM 722 C CA . P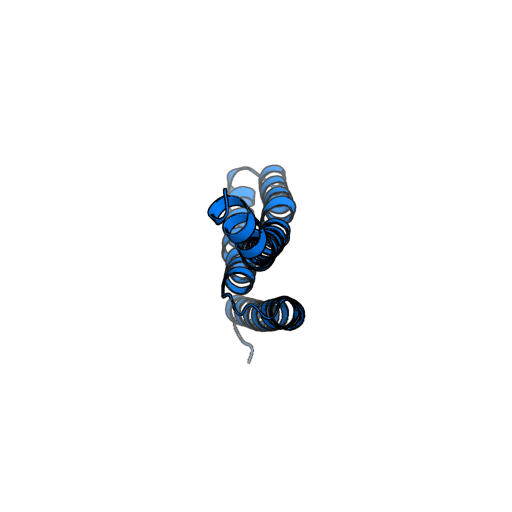HE A 1 89 ? -11.577 1.024 23.830 1.00 68.25 89 PHE A CA 1
ATOM 723 C C . PHE A 1 89 ? -11.694 2.533 24.077 1.00 68.25 89 PHE A C 1
ATOM 725 O O . PHE A 1 89 ? -11.649 2.964 25.231 1.00 68.25 89 PHE A O 1
ATOM 732 N N . GLY A 1 90 ? -11.857 3.340 23.023 1.00 59.72 90 GLY A N 1
ATOM 733 C CA . GLY A 1 90 ? -12.030 4.787 23.144 1.00 59.72 90 GLY A CA 1
ATOM 734 C C . GLY A 1 90 ? -13.356 5.186 23.789 1.00 59.72 90 G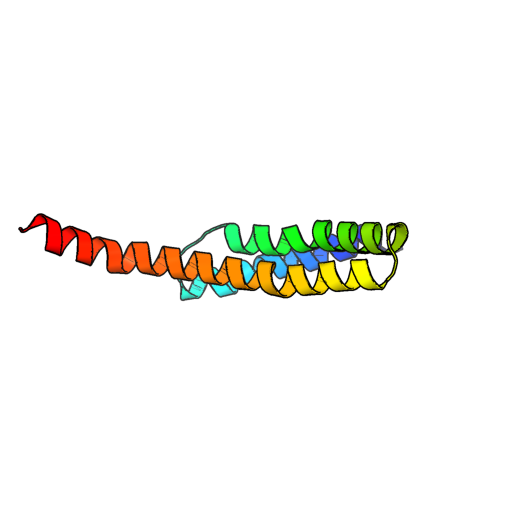LY A C 1
ATOM 735 O O . GLY A 1 90 ? -13.361 6.147 24.550 1.00 59.72 90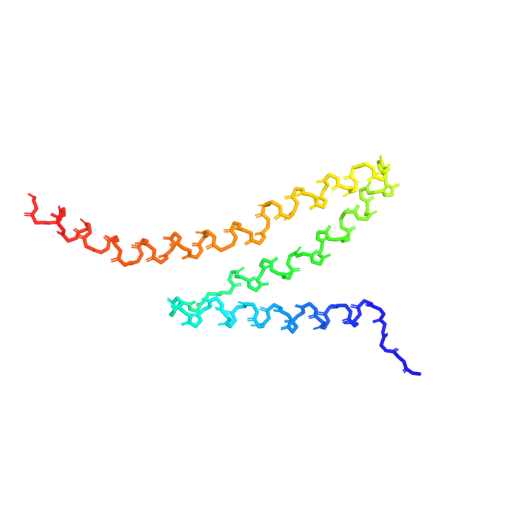 GLY A O 1
ATOM 736 N N . GLU A 1 91 ? -14.444 4.437 23.566 1.00 60.00 91 GLU A N 1
ATOM 737 C CA . GLU A 1 91 ? -15.712 4.672 24.277 1.00 60.00 91 GLU A CA 1
ATOM 738 C C . GLU A 1 91 ? -15.574 4.405 25.779 1.00 60.00 91 GLU A C 1
ATOM 740 O O . GLU A 1 91 ? -15.919 5.276 26.569 1.00 60.00 91 GLU A O 1
ATOM 745 N N . THR A 1 92 ? -14.963 3.283 26.183 1.00 61.72 92 THR A N 1
ATOM 746 C CA . THR A 1 92 ? -14.705 2.980 27.606 1.00 61.72 92 THR A CA 1
ATOM 747 C C . THR A 1 92 ? -13.829 4.028 28.292 1.00 61.72 92 THR A C 1
ATOM 749 O O . THR A 1 92 ? -14.096 4.399 29.428 1.00 61.72 92 THR A O 1
ATOM 752 N N . LEU A 1 93 ? -12.797 4.541 27.610 1.00 61.69 93 LEU A N 1
ATOM 753 C CA . LEU A 1 93 ? -11.950 5.602 28.163 1.00 61.69 93 LEU A CA 1
ATOM 754 C C . LEU A 1 93 ? -12.692 6.946 28.233 1.00 61.69 93 LEU A C 1
ATOM 756 O O . LEU A 1 93 ? -12.538 7.670 29.211 1.00 61.69 93 LEU A O 1
ATOM 760 N N . LEU A 1 94 ? -13.497 7.298 27.226 1.00 60.41 94 LEU A N 1
ATOM 761 C CA . LEU A 1 94 ? -14.299 8.525 27.256 1.00 6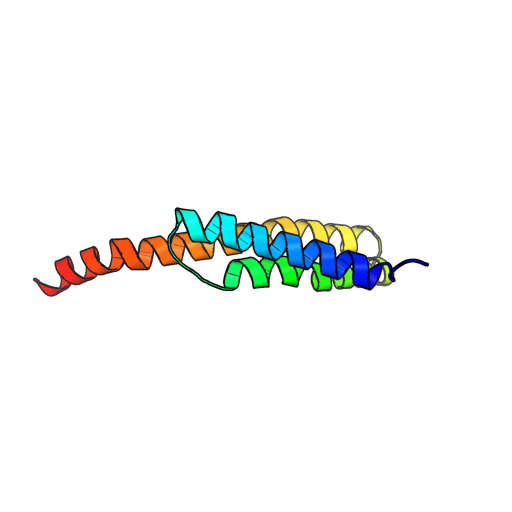0.41 94 LEU A CA 1
ATOM 762 C C . LEU A 1 94 ? -15.394 8.477 28.326 1.00 60.41 94 LEU A C 1
ATOM 764 O O . LEU A 1 94 ? -15.624 9.499 28.968 1.00 60.41 94 LEU A O 1
ATOM 768 N N . GLU A 1 95 ? -16.027 7.323 28.551 1.00 61.59 95 GLU A N 1
ATOM 769 C CA . GLU A 1 95 ? -16.956 7.139 29.668 1.00 61.59 95 GLU A CA 1
ATOM 770 C C . GLU A 1 95 ? -16.239 7.361 31.001 1.00 61.59 95 GLU A C 1
ATOM 772 O O . GLU A 1 95 ? -16.648 8.265 31.725 1.00 61.59 95 GLU A O 1
ATOM 777 N N . ASP A 1 96 ? -15.131 6.663 31.279 1.00 61.34 96 ASP A N 1
ATOM 778 C CA . ASP A 1 96 ? -14.391 6.778 32.549 1.00 61.34 96 ASP A CA 1
ATOM 779 C C . ASP A 1 96 ? -13.925 8.215 32.861 1.00 61.34 96 ASP A C 1
ATOM 781 O O . ASP A 1 96 ? -13.992 8.652 34.011 1.00 61.34 96 ASP A O 1
ATOM 785 N N . TYR A 1 97 ? -13.490 8.982 31.854 1.00 60.66 97 TYR A N 1
ATOM 786 C CA . TYR A 1 97 ? -13.083 10.384 32.035 1.00 60.66 97 TYR A CA 1
ATOM 787 C C . TYR A 1 97 ? -14.247 11.385 32.032 1.00 60.66 97 TYR A C 1
ATOM 789 O O . TYR A 1 97 ? -14.046 12.530 32.428 1.00 60.66 97 TYR A O 1
ATOM 797 N N . SER A 1 98 ? -15.447 10.996 31.591 1.00 59.56 98 SER A N 1
ATOM 798 C CA . SER A 1 98 ? -16.639 11.857 31.646 1.00 59.56 98 SER A CA 1
ATOM 799 C C . SER A 1 98 ? -17.337 11.846 33.011 1.00 59.56 98 SER A C 1
ATOM 801 O O . SER A 1 98 ? -18.167 12.716 33.276 1.00 59.56 98 SER A O 1
ATOM 803 N N . VAL A 1 99 ? -17.005 10.875 33.873 1.00 61.66 99 VAL A N 1
ATOM 804 C CA . VAL A 1 99 ? -17.561 10.744 35.234 1.00 61.66 99 VAL A CA 1
ATOM 805 C C . VAL A 1 99 ? -16.685 11.418 36.306 1.00 61.66 99 VAL A C 1
ATOM 807 O O . VAL A 1 99 ? -17.025 11.363 37.489 1.00 61.66 99 VAL A O 1
ATOM 810 N N . VAL A 1 100 ? -15.575 12.061 35.921 1.00 55.47 100 VAL A N 1
ATOM 811 C CA . VAL A 1 100 ? -14.680 12.824 36.817 1.00 55.47 100 VAL A CA 1
ATOM 812 C C . VAL A 1 100 ? -14.818 14.317 36.551 1.00 55.47 100 VAL A C 1
ATOM 814 O O . VAL A 1 100 ? -14.934 15.070 37.544 1.00 55.47 100 VAL A O 1
#

InterPro domains:
  IPR014371 Sterol O-acyltransferase, ACAT/DAG/ARE types [PTHR10408] (2-88)

Radius of gyration: 18.78 Å; chains: 1; bounding box: 37×28×65 Å